Protein AF-A0A849RZU2-F1 (afdb_monomer)

Secondary structure (DSSP, 8-state):
-------------TT-TTHHHHHHHHHHHHHHTTS-TT-HHHHHHHHHHHHHHHHHHHHHHH-

pLDDT: mean 75.66, std 16.34, range [39.72, 93.25]

Solvent-accessible surface area (backbone atoms only — not comparable to full-atom values): 3940 Å² total; per-residue (Å²): 141,77,86,76,80,84,84,82,84,81,93,80,78,97,84,52,77,60,64,55,52,18,52,54,43,14,52,50,46,36,58,75,62,66,65,55,84,91,42,63,66,58,28,38,52,53,19,42,52,50,52,52,48,50,52,53,53,50,55,68,71,78,108

Foldseek 3Di:
DDPDDPDDDDDDDPDCVLQVQLVVQLVVVCVVVVVDPPCSVVSSVVSNVVSVVVVVVVVVVVD

Mean predicted aligned error: 9.93 Å

Sequence (63 aa):
MSKQQKTTATPSVTGDSTVDEIRELAYQLYCEGGYQNGRDLEYWLQAEQQVSARKKAHLRRVA

Nearest PDB structures (foldseek):
  8ssg-assembly1_A-2  TM=4.850E-01  e=8.181E+00  Hydrogenobacter thermophilus TK-6

Structure (mmCIF, N/CA/C/O backbone):
data_AF-A0A849RZU2-F1
#
_entry.id   AF-A0A849RZU2-F1
#
loop_
_atom_site.group_PDB
_atom_site.id
_atom_site.type_symbol
_atom_site.label_atom_id
_atom_site.label_alt_id
_atom_site.label_comp_id
_atom_site.label_asym_id
_atom_site.label_entity_id
_atom_site.label_seq_id
_atom_site.pdbx_PDB_ins_code
_atom_site.Cartn_x
_atom_site.Cartn_y
_atom_site.Cartn_z
_atom_site.occupancy
_atom_site.B_iso_or_equiv
_atom_site.auth_seq_id
_atom_site.auth_comp_id
_atom_site.auth_asym_id
_atom_site.auth_atom_id
_atom_site.pdbx_PDB_model_num
ATOM 1 N N . MET A 1 1 ? -14.319 -19.629 15.022 1.00 39.72 1 MET A N 1
ATOM 2 C CA . MET A 1 1 ? -13.080 -19.053 14.455 1.00 39.72 1 MET A CA 1
ATOM 3 C C . MET A 1 1 ? -13.233 -19.008 12.943 1.00 39.72 1 MET A C 1
ATOM 5 O O . MET A 1 1 ? -12.966 -20.006 12.297 1.00 39.72 1 MET A O 1
ATOM 9 N N . SER A 1 2 ? -13.704 -17.893 12.384 1.00 46.59 2 SER A N 1
ATOM 10 C CA . SER A 1 2 ? -13.879 -17.767 10.929 1.00 46.59 2 SER A CA 1
ATOM 11 C C . SER A 1 2 ? -13.420 -16.380 10.507 1.00 46.59 2 SER A C 1
ATOM 13 O O . SER A 1 2 ? -14.220 -15.461 10.364 1.00 46.59 2 SER A O 1
ATOM 15 N N . LYS A 1 3 ? -12.098 -16.215 10.397 1.00 45.88 3 LYS A N 1
ATOM 16 C CA . LYS A 1 3 ? -11.494 -15.034 9.781 1.00 45.88 3 LYS A CA 1
ATOM 17 C C . LYS A 1 3 ? -11.858 -15.099 8.300 1.00 45.88 3 LYS A C 1
ATOM 19 O O . LYS A 1 3 ? -11.303 -15.910 7.563 1.00 45.88 3 LYS A O 1
ATOM 24 N N . GLN A 1 4 ? -12.895 -14.354 7.927 1.00 47.38 4 GLN A N 1
ATOM 25 C CA . GLN A 1 4 ? -13.399 -14.315 6.566 1.00 47.38 4 GLN A CA 1
ATOM 26 C C . GLN A 1 4 ? -12.302 -13.828 5.628 1.00 47.38 4 GLN A C 1
ATOM 28 O O . GLN A 1 4 ? -11.675 -12.789 5.821 1.00 47.38 4 GLN A O 1
ATOM 33 N N . GLN A 1 5 ? -12.100 -14.674 4.633 1.00 51.09 5 GLN A N 1
ATOM 34 C CA . GLN A 1 5 ? -11.343 -14.473 3.422 1.00 51.09 5 GLN A CA 1
ATOM 35 C C . GLN A 1 5 ? -11.906 -13.244 2.703 1.00 51.09 5 GLN A C 1
ATOM 37 O O . GLN A 1 5 ? -13.104 -13.189 2.428 1.00 51.09 5 GLN A O 1
ATOM 42 N N . LYS A 1 6 ? -11.050 -12.271 2.388 1.00 45.50 6 LYS A N 1
ATOM 43 C CA . LYS A 1 6 ? -11.363 -11.218 1.421 1.00 45.50 6 LYS A CA 1
ATOM 44 C C . LYS A 1 6 ? -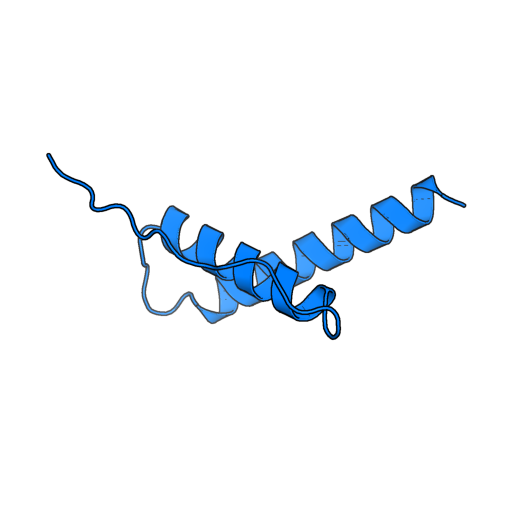10.587 -11.520 0.145 1.00 45.50 6 LYS A C 1
ATOM 46 O O . LYS A 1 6 ? -9.558 -10.931 -0.157 1.00 45.50 6 LYS A O 1
ATOM 51 N N . THR A 1 7 ? -11.058 -12.544 -0.553 1.00 56.53 7 THR A N 1
ATOM 52 C CA . THR A 1 7 ? -10.761 -12.784 -1.961 1.00 56.53 7 THR A CA 1
ATOM 53 C C . THR A 1 7 ? -11.500 -11.733 -2.784 1.00 56.53 7 THR A C 1
ATOM 55 O O . THR A 1 7 ? -12.715 -11.639 -2.670 1.00 56.53 7 THR A O 1
ATOM 58 N N . THR A 1 8 ? -10.753 -10.933 -3.552 1.00 51.50 8 THR A N 1
ATOM 59 C CA . THR A 1 8 ? -10.958 -10.598 -4.982 1.00 51.50 8 THR A CA 1
ATOM 60 C C . THR A 1 8 ? -10.220 -9.297 -5.319 1.00 51.50 8 THR A C 1
ATOM 62 O O . THR A 1 8 ? -10.779 -8.208 -5.196 1.00 51.50 8 THR A O 1
ATOM 65 N N . ALA A 1 9 ? -8.984 -9.408 -5.801 1.00 53.41 9 ALA A N 1
ATOM 66 C CA . ALA A 1 9 ? -8.441 -8.461 -6.769 1.00 53.41 9 ALA A CA 1
ATOM 67 C C . ALA A 1 9 ? -7.974 -9.293 -7.968 1.00 53.41 9 ALA A C 1
ATOM 69 O O . ALA A 1 9 ? -7.007 -10.043 -7.907 1.00 53.41 9 ALA A O 1
ATOM 70 N N . THR A 1 10 ? -8.798 -9.270 -9.006 1.00 49.09 10 THR A N 1
ATOM 71 C CA . THR A 1 10 ? -8.558 -9.834 -10.334 1.00 49.09 10 THR A CA 1
ATOM 72 C C . THR A 1 10 ? -7.375 -9.122 -11.003 1.00 49.09 10 THR A C 1
ATOM 74 O O . THR A 1 10 ? -7.455 -7.901 -11.156 1.00 49.09 10 THR A O 1
ATOM 77 N N . PRO A 1 11 ? -6.327 -9.842 -11.447 1.00 60.66 11 PRO A N 1
ATOM 78 C CA . PRO A 1 11 ? -5.175 -9.249 -12.114 1.00 60.66 11 PRO A CA 1
ATOM 79 C C . PRO A 1 11 ? -5.408 -9.206 -13.628 1.00 60.66 11 PRO A C 1
ATOM 81 O O . PRO A 1 11 ? -5.131 -10.173 -14.333 1.00 60.66 11 PRO A O 1
ATOM 84 N N . SER A 1 12 ? -5.944 -8.101 -14.145 1.00 50.66 12 SER A N 1
ATOM 85 C CA . SER A 1 12 ? -5.927 -7.818 -15.589 1.00 50.66 12 SER A CA 1
ATOM 86 C C . SER A 1 12 ? -6.479 -6.423 -15.879 1.00 50.66 12 SER A C 1
ATOM 88 O O . SER A 1 12 ? -7.684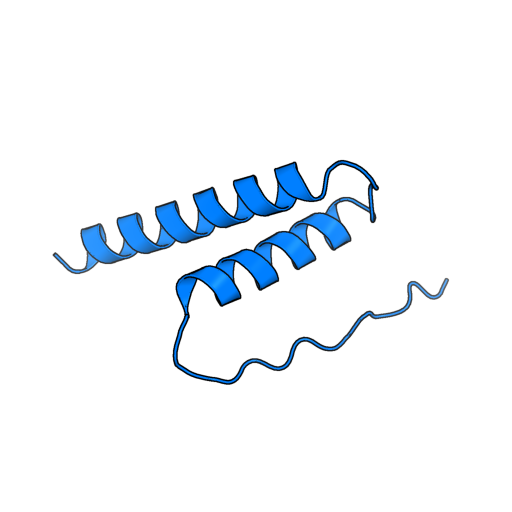 -6.231 -15.766 1.00 50.66 12 SER A O 1
ATOM 90 N N . VAL A 1 13 ? -5.627 -5.467 -16.266 1.00 47.22 13 VAL A N 1
ATOM 91 C CA . VAL A 1 13 ? -5.541 -4.929 -17.641 1.00 47.22 13 VAL A CA 1
ATOM 92 C C . VAL A 1 13 ? -4.257 -4.094 -17.753 1.00 47.22 13 VAL A C 1
ATOM 94 O O . VAL A 1 13 ? -4.046 -3.105 -17.059 1.00 47.22 13 VAL A O 1
ATOM 97 N N . THR A 1 14 ? -3.397 -4.544 -18.658 1.00 54.06 14 THR A N 1
ATOM 98 C CA . THR A 1 14 ? -2.198 -3.911 -19.206 1.00 54.06 14 THR A CA 1
ATOM 99 C C . THR A 1 14 ? -2.401 -2.415 -19.484 1.00 54.06 14 THR A C 1
ATOM 101 O O . THR A 1 14 ? -3.164 -2.055 -20.375 1.00 54.06 14 THR A O 1
ATOM 104 N N . GLY A 1 15 ? -1.706 -1.544 -18.747 1.00 51.16 15 GLY A N 1
ATOM 105 C CA . GLY A 1 15 ? -1.695 -0.101 -19.021 1.00 51.16 15 GLY A CA 1
ATOM 106 C C . GLY A 1 15 ? -0.974 0.741 -17.967 1.00 51.16 15 GLY A C 1
ATOM 107 O O . GLY A 1 15 ? -0.255 1.663 -18.329 1.00 51.16 15 GLY A O 1
ATOM 108 N N . ASP A 1 16 ? -1.069 0.362 -16.688 1.00 54.50 16 ASP A N 1
ATOM 109 C CA . ASP A 1 16 ? -0.527 1.142 -15.560 1.00 54.50 16 ASP A CA 1
ATOM 110 C C . ASP A 1 16 ? 0.145 0.241 -14.497 1.00 54.50 16 ASP A C 1
ATOM 112 O O . ASP A 1 16 ? -0.109 0.311 -13.294 1.00 54.50 16 ASP A O 1
ATOM 116 N N . SER A 1 17 ? 1.016 -0.671 -14.949 1.00 72.56 17 SER A N 1
ATOM 117 C CA . SER A 1 17 ? 1.579 -1.780 -14.152 1.00 72.56 17 SER A CA 1
ATOM 118 C C . SER A 1 17 ? 2.368 -1.377 -12.900 1.00 72.56 17 SER A C 1
ATOM 120 O O . SER A 1 17 ? 2.762 -2.240 -12.128 1.00 72.56 17 SER A O 1
ATOM 122 N N . THR A 1 18 ? 2.671 -0.095 -12.694 1.00 80.62 18 THR A N 1
ATOM 123 C CA . THR A 1 18 ? 3.304 0.365 -11.450 1.00 80.62 18 THR A CA 1
ATOM 124 C C . THR A 1 18 ? 2.267 0.746 -10.414 1.00 80.62 18 THR A C 1
ATOM 126 O O . THR A 1 18 ? 2.371 0.285 -9.286 1.00 80.62 18 THR A O 1
ATOM 129 N N . VAL A 1 19 ? 1.267 1.546 -10.782 1.00 83.88 19 VAL A N 1
ATOM 130 C CA . VAL A 1 19 ? 0.241 2.005 -9.840 1.00 83.88 19 VAL A CA 1
ATOM 131 C C . VAL A 1 19 ? -0.618 0.836 -9.363 1.00 83.88 19 VAL A C 1
ATOM 133 O O . VAL A 1 19 ? -0.950 0.771 -8.181 1.00 83.88 19 VAL A O 1
ATOM 136 N N . ASP A 1 20 ? -0.916 -0.122 -10.244 1.00 85.06 20 ASP A N 1
ATOM 137 C CA . ASP A 1 20 ? -1.674 -1.319 -9.865 1.00 85.06 20 ASP A CA 1
ATOM 138 C C . ASP A 1 20 ? -0.880 -2.213 -8.891 1.00 85.06 20 ASP A C 1
ATOM 140 O O . ASP A 1 20 ? -1.406 -2.608 -7.855 1.00 85.06 20 ASP A O 1
ATOM 144 N N . GLU A 1 21 ? 0.426 -2.400 -9.122 1.00 86.81 21 GLU A N 1
ATOM 145 C CA . GLU A 1 21 ? 1.306 -3.160 -8.215 1.00 86.81 21 GLU A CA 1
ATOM 146 C C . GLU A 1 21 ? 1.433 -2.470 -6.840 1.00 86.81 21 GLU A C 1
ATOM 148 O O . GLU A 1 21 ? 1.451 -3.129 -5.799 1.00 86.81 21 GLU A O 1
ATOM 153 N N . ILE A 1 22 ? 1.468 -1.131 -6.818 1.00 90.06 22 ILE A N 1
ATOM 154 C CA . ILE A 1 22 ? 1.475 -0.336 -5.580 1.00 90.06 22 ILE A CA 1
ATOM 155 C C . ILE A 1 22 ? 0.158 -0.507 -4.830 1.00 90.06 22 ILE A C 1
ATOM 157 O O . ILE A 1 22 ? 0.165 -0.755 -3.627 1.00 90.06 22 ILE A O 1
ATOM 161 N N . ARG A 1 23 ? -0.973 -0.412 -5.530 1.00 88.25 23 ARG A N 1
ATOM 162 C CA . ARG A 1 23 ? -2.307 -0.612 -4.961 1.00 88.25 23 ARG A CA 1
ATOM 163 C C . ARG A 1 23 ? -2.448 -1.992 -4.330 1.00 8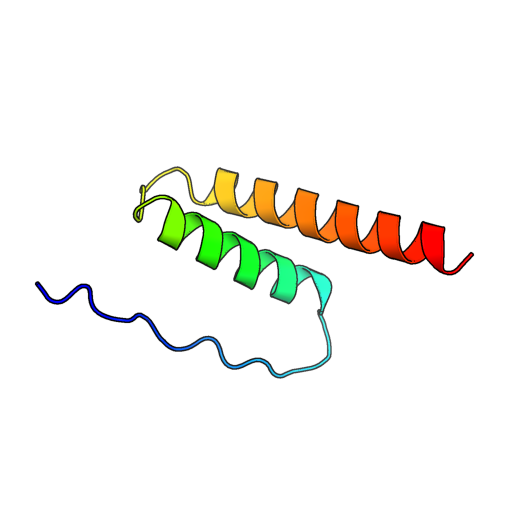8.25 23 ARG A C 1
ATOM 165 O O . ARG A 1 23 ? -2.943 -2.090 -3.208 1.00 88.25 23 ARG A O 1
ATOM 172 N N . GLU A 1 24 ? -2.060 -3.045 -5.045 1.00 88.75 24 GLU A N 1
ATOM 173 C CA . GLU A 1 24 ? -2.153 -4.419 -4.547 1.00 88.75 24 GLU A CA 1
ATOM 174 C C . GLU A 1 24 ? -1.316 -4.597 -3.280 1.00 88.75 24 GLU A C 1
ATOM 176 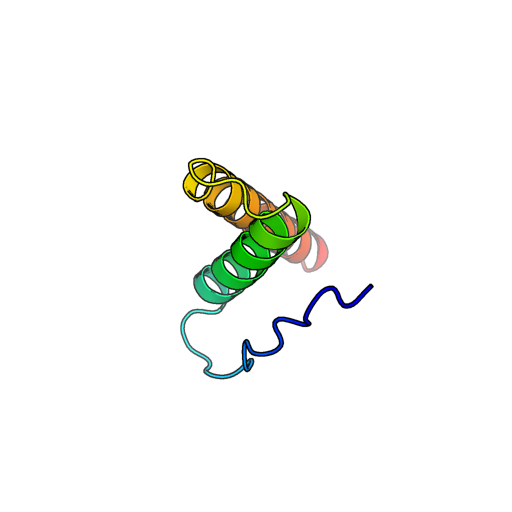O O . GLU A 1 24 ? -1.814 -5.084 -2.261 1.00 88.75 24 GLU A O 1
ATOM 181 N N . LEU A 1 25 ? -0.075 -4.110 -3.305 1.00 90.94 25 LEU A N 1
ATOM 182 C CA . LEU A 1 25 ? 0.832 -4.213 -2.172 1.00 90.94 25 LEU A CA 1
ATOM 183 C C . LEU A 1 25 ? 0.351 -3.374 -0.975 1.00 90.94 25 LEU A C 1
ATOM 185 O O . LEU A 1 25 ? 0.386 -3.846 0.159 1.00 90.94 25 LEU A O 1
ATOM 189 N N . ALA A 1 26 ? -0.173 -2.169 -1.209 1.00 90.44 26 ALA A N 1
ATOM 190 C CA . ALA A 1 26 ? -0.755 -1.321 -0.168 1.00 90.44 26 ALA A CA 1
ATOM 191 C C . ALA A 1 26 ? -1.963 -1.995 0.492 1.00 90.44 26 ALA A C 1
ATOM 193 O O . ALA A 1 26 ? -2.108 -1.976 1.716 1.00 90.44 26 ALA A O 1
ATOM 194 N N . TYR A 1 27 ? -2.812 -2.638 -0.312 1.00 87.69 27 TYR A N 1
ATOM 195 C CA . TYR A 1 27 ? -3.972 -3.371 0.179 1.00 87.69 27 TYR A CA 1
ATOM 196 C C . TYR A 1 27 ? -3.577 -4.592 1.021 1.00 87.69 27 TYR A C 1
ATOM 198 O O . TYR A 1 27 ? -4.171 -4.826 2.078 1.00 87.69 27 TYR A O 1
ATOM 206 N N . GLN A 1 28 ? -2.553 -5.342 0.601 1.00 88.56 28 GLN A N 1
ATOM 207 C CA . GLN A 1 28 ? -2.002 -6.440 1.398 1.00 88.56 28 GLN A CA 1
ATOM 208 C C . GLN A 1 28 ? -1.446 -5.943 2.734 1.00 88.56 28 GLN A C 1
ATOM 210 O O . GLN A 1 28 ? -1.801 -6.494 3.775 1.00 88.56 28 GLN A O 1
ATOM 215 N N . LEU A 1 29 ? -0.659 -4.864 2.720 1.00 88.00 29 LEU A N 1
ATOM 216 C CA . LEU A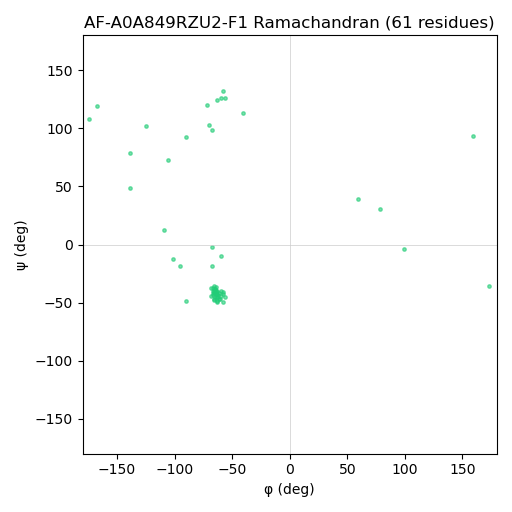 1 29 ? -0.100 -4.251 3.926 1.00 88.00 29 LEU A CA 1
ATOM 217 C C . LEU A 1 29 ? -1.189 -3.772 4.895 1.00 88.00 29 LEU A C 1
ATOM 219 O O . LEU A 1 29 ? -1.075 -3.981 6.101 1.00 88.00 29 LEU A O 1
ATOM 223 N N . TYR A 1 30 ? -2.271 -3.187 4.379 1.00 86.12 30 TYR A N 1
ATOM 224 C CA . TYR A 1 30 ? -3.426 -2.786 5.182 1.00 86.12 30 TYR A CA 1
ATOM 225 C C . TYR A 1 30 ? -4.145 -3.990 5.818 1.00 86.12 30 TYR A C 1
ATOM 227 O O . TYR A 1 30 ? -4.539 -3.941 6.988 1.00 86.12 30 TYR A O 1
ATOM 235 N N . CYS A 1 31 ? -4.278 -5.095 5.078 1.00 86.06 31 CYS A N 1
ATOM 236 C CA . CYS A 1 31 ? -4.866 -6.331 5.597 1.00 86.06 31 CYS A CA 1
ATOM 237 C C . CYS A 1 31 ? -3.971 -7.002 6.654 1.00 86.06 31 CYS A C 1
ATOM 239 O O . CYS A 1 31 ? -4.475 -7.4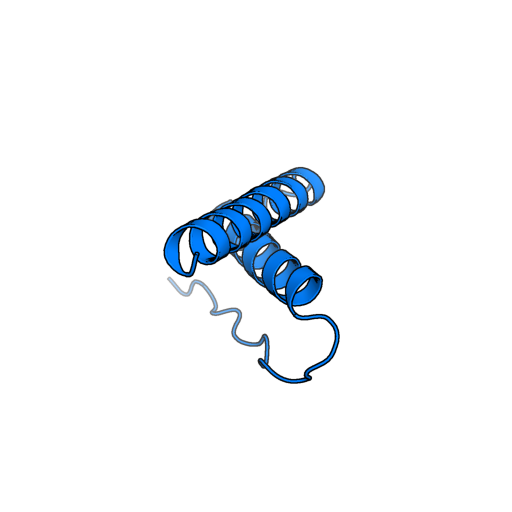20 7.697 1.00 86.06 31 CYS A O 1
ATOM 241 N N . GLU A 1 32 ? -2.656 -7.086 6.420 1.00 83.50 32 GLU A N 1
ATOM 242 C CA . GLU A 1 32 ? -1.681 -7.625 7.383 1.00 83.50 32 GLU A CA 1
ATOM 243 C C . GLU A 1 32 ? -1.559 -6.751 8.633 1.00 83.50 32 GLU A C 1
ATOM 245 O O . GLU A 1 32 ? -1.448 -7.265 9.746 1.00 83.50 32 GLU A O 1
ATOM 250 N N . GLY A 1 33 ? -1.663 -5.432 8.463 1.00 80.75 33 GLY A N 1
ATOM 251 C CA . GLY A 1 33 ? -1.678 -4.450 9.542 1.00 80.75 33 GLY A CA 1
ATOM 252 C C . GLY A 1 33 ? -2.919 -4.508 10.434 1.00 80.75 33 GLY A C 1
ATOM 253 O O . GLY A 1 33 ? -3.009 -3.752 11.395 1.00 80.75 33 GLY A O 1
ATOM 254 N N . GLY A 1 34 ? -3.880 -5.391 10.148 1.00 83.50 34 GLY A N 1
ATOM 255 C CA . GLY A 1 34 ? -5.075 -5.566 10.968 1.00 83.50 34 GLY A CA 1
ATOM 256 C C . GLY A 1 34 ? -6.138 -4.496 10.738 1.00 83.50 34 GLY A C 1
ATOM 257 O O . GLY A 1 34 ? -6.888 -4.193 11.663 1.00 83.50 34 GLY A O 1
ATOM 258 N N . TYR A 1 35 ? -6.226 -3.949 9.520 1.00 77.88 35 TYR A N 1
ATOM 259 C CA . TYR A 1 35 ? -7.236 -2.956 9.132 1.00 77.88 35 TYR A CA 1
ATOM 260 C C . TYR A 1 35 ? -7.177 -1.681 9.982 1.00 77.88 35 TYR A C 1
ATOM 262 O O . TYR A 1 35 ? -8.203 -1.116 10.367 1.00 77.88 35 TYR A O 1
ATOM 270 N N . GLN A 1 36 ? -5.967 -1.225 10.312 1.00 76.31 36 GLN A N 1
ATOM 271 C CA . GLN A 1 36 ? -5.798 -0.005 11.091 1.00 76.31 36 GLN A CA 1
ATOM 272 C C . GLN A 1 36 ? -6.169 1.226 10.264 1.00 76.31 36 GLN A C 1
ATOM 274 O O . GLN A 1 36 ? -5.400 1.696 9.427 1.00 76.31 36 GLN A O 1
ATOM 279 N N . ASN A 1 37 ? -7.361 1.753 10.539 1.00 69.38 37 ASN A N 1
ATOM 280 C CA . ASN A 1 37 ? -7.846 3.012 9.991 1.00 69.38 37 ASN A CA 1
ATOM 281 C C . ASN A 1 37 ? -6.899 4.170 10.345 1.00 69.38 37 ASN A C 1
ATOM 283 O O . ASN A 1 37 ? -6.524 4.331 11.508 1.00 69.38 37 ASN A O 1
ATOM 287 N N . GLY A 1 38 ? -6.543 4.985 9.348 1.00 80.00 38 GLY A N 1
ATOM 288 C CA . GLY A 1 38 ? -5.666 6.149 9.506 1.00 80.00 38 GLY A CA 1
ATOM 289 C C . GLY A 1 38 ? -4.211 5.910 9.097 1.00 80.00 38 GLY A C 1
ATOM 290 O O . GLY A 1 38 ? -3.424 6.853 9.100 1.00 80.00 38 GLY A O 1
ATOM 291 N N . ARG A 1 39 ? -3.847 4.676 8.720 1.00 82.62 39 ARG A N 1
ATOM 292 C CA . ARG A 1 39 ? -2.524 4.334 8.160 1.00 82.62 39 ARG A CA 1
ATOM 293 C C . ARG A 1 39 ? -2.561 3.988 6.677 1.00 82.62 39 ARG A C 1
ATOM 295 O O . ARG A 1 39 ? -1.583 3.515 6.114 1.00 82.62 39 ARG A O 1
ATOM 302 N N . ASP A 1 40 ? -3.677 4.274 6.026 1.00 82.56 40 ASP A N 1
ATOM 303 C CA . ASP A 1 40 ? -3.946 3.968 4.621 1.00 82.56 40 ASP A CA 1
ATOM 304 C C . ASP A 1 40 ? -2.888 4.617 3.706 1.00 82.56 40 ASP A C 1
ATOM 306 O O . ASP A 1 40 ? -2.338 3.972 2.813 1.00 82.56 40 ASP A O 1
ATOM 310 N N . LEU A 1 41 ? -2.529 5.873 4.002 1.00 86.44 41 LEU A N 1
ATOM 311 C CA . LEU A 1 41 ? -1.467 6.612 3.313 1.00 86.44 41 LEU A CA 1
ATOM 312 C C . LEU A 1 41 ? -0.069 6.051 3.597 1.00 86.44 41 LEU A C 1
ATOM 314 O O . LEU A 1 41 ? 0.760 6.012 2.691 1.00 86.44 41 LEU A O 1
ATOM 318 N N . GLU A 1 42 ? 0.199 5.595 4.825 1.00 89.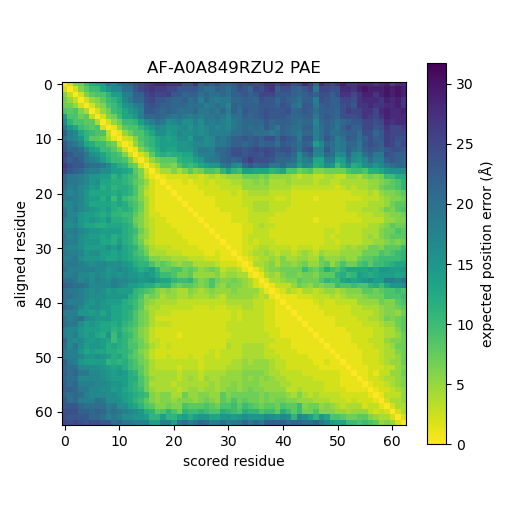75 42 GLU A N 1
ATOM 319 C CA . GLU A 1 42 ? 1.487 4.977 5.165 1.00 89.75 42 GLU A CA 1
ATOM 320 C C . GLU A 1 42 ? 1.673 3.652 4.423 1.00 89.75 42 GLU A C 1
ATOM 322 O O . GLU A 1 42 ? 2.737 3.402 3.858 1.00 89.75 42 GLU A O 1
ATOM 327 N N . TYR A 1 43 ? 0.625 2.825 4.360 1.00 88.06 43 TYR A N 1
ATOM 328 C CA . TYR A 1 43 ? 0.651 1.569 3.613 1.00 88.06 43 TYR A CA 1
ATOM 329 C C . TYR A 1 43 ? 0.810 1.801 2.109 1.00 88.06 43 TYR A C 1
ATOM 331 O O . TYR A 1 43 ? 1.564 1.072 1.463 1.00 88.06 43 TYR A O 1
ATOM 339 N N . TRP A 1 44 ? 0.175 2.841 1.562 1.00 88.94 44 TRP A N 1
ATOM 340 C CA . TRP A 1 44 ? 0.374 3.247 0.171 1.00 88.94 44 TRP A CA 1
ATOM 341 C C . TRP A 1 44 ? 1.816 3.689 -0.105 1.00 88.94 44 TRP A C 1
ATOM 343 O O . TRP A 1 44 ? 2.445 3.203 -1.045 1.00 88.94 44 TRP A O 1
ATOM 353 N N . LEU A 1 45 ? 2.376 4.560 0.738 1.00 91.81 45 LEU A N 1
ATOM 354 C CA . LEU A 1 45 ? 3.744 5.055 0.578 1.00 91.81 45 LEU A CA 1
ATOM 355 C C . LEU A 1 45 ? 4.780 3.928 0.715 1.00 91.81 45 LEU A C 1
ATOM 357 O O . LEU A 1 45 ? 5.737 3.846 -0.058 1.00 91.81 45 LEU A O 1
ATOM 361 N N . GLN A 1 46 ? 4.568 3.016 1.667 1.00 91.69 46 GLN A N 1
ATOM 362 C CA . GLN A 1 46 ? 5.416 1.840 1.849 1.00 91.69 46 GLN A CA 1
ATOM 363 C C . GLN A 1 46 ? 5.361 0.913 0.629 1.00 91.69 46 GLN A C 1
ATOM 365 O O . GLN A 1 46 ? 6.390 0.374 0.210 1.00 91.69 46 GLN A O 1
ATOM 370 N N . ALA A 1 47 ? 4.178 0.736 0.040 1.00 93.25 47 ALA A N 1
ATOM 371 C CA . ALA A 1 47 ? 4.015 -0.046 -1.173 1.00 93.25 47 ALA A CA 1
ATOM 372 C C . ALA A 1 47 ? 4.733 0.588 -2.374 1.00 93.25 47 ALA A C 1
ATOM 374 O O . ALA A 1 47 ? 5.483 -0.093 -3.075 1.00 93.25 47 ALA A O 1
ATOM 375 N N . GLU A 1 48 ? 4.587 1.900 -2.567 1.00 92.94 48 GLU A N 1
ATOM 376 C CA . GLU A 1 48 ? 5.287 2.649 -3.616 1.00 92.94 48 GLU A CA 1
ATOM 377 C C . GLU A 1 48 ? 6.802 2.482 -3.527 1.00 92.94 48 GLU A C 1
ATOM 379 O O . GLU A 1 48 ? 7.473 2.206 -4.530 1.00 92.94 48 GLU A O 1
ATOM 384 N N . GLN A 1 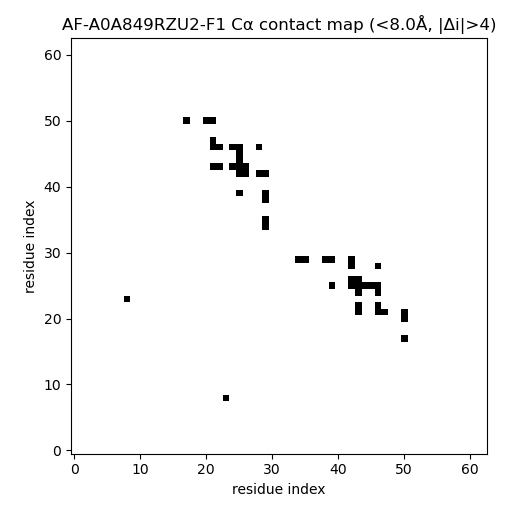49 ? 7.343 2.597 -2.316 1.00 92.81 49 GLN A N 1
ATOM 385 C CA . GLN A 1 49 ? 8.774 2.485 -2.092 1.00 92.81 49 GLN A CA 1
ATOM 386 C C . GLN A 1 49 ? 9.292 1.073 -2.389 1.00 92.81 49 GLN A C 1
ATOM 388 O O . GLN A 1 49 ? 10.339 0.928 -3.025 1.00 92.81 49 GLN A O 1
ATOM 393 N N . GLN A 1 50 ? 8.540 0.034 -2.012 1.00 91.38 50 GLN A N 1
ATOM 394 C CA . GLN A 1 50 ? 8.881 -1.354 -2.326 1.00 91.38 50 GLN A CA 1
ATOM 395 C C . GLN A 1 50 ? 8.831 -1.649 -3.830 1.00 91.38 50 GLN A C 1
ATOM 397 O O . GLN A 1 50 ? 9.792 -2.202 -4.372 1.00 91.38 50 GLN A O 1
ATOM 402 N N . VAL A 1 51 ? 7.764 -1.243 -4.526 1.00 89.38 51 VAL A N 1
ATOM 403 C CA . VAL A 1 51 ? 7.633 -1.446 -5.980 1.00 89.38 51 VAL A CA 1
ATOM 404 C C . VAL A 1 51 ? 8.740 -0.697 -6.725 1.00 89.38 51 VAL A C 1
ATOM 406 O O . VAL A 1 51 ? 9.402 -1.258 -7.604 1.00 89.38 51 VAL A O 1
ATOM 409 N N . SER A 1 52 ? 9.022 0.544 -6.328 1.00 88.19 52 SER A N 1
ATOM 410 C CA . SER A 1 52 ? 10.107 1.347 -6.900 1.00 88.19 52 SER A CA 1
ATOM 411 C C . SER A 1 52 ? 11.482 0.720 -6.658 1.00 88.19 52 SER A C 1
ATOM 413 O O . SER A 1 52 ? 12.310 0.668 -7.572 1.00 88.19 52 SER A O 1
ATOM 415 N N . ALA A 1 53 ? 11.740 0.207 -5.452 1.00 90.12 53 ALA A N 1
ATOM 416 C CA . ALA A 1 53 ? 12.984 -0.485 -5.125 1.00 90.12 53 ALA A CA 1
ATOM 417 C C . ALA A 1 53 ? 13.145 -1.775 -5.940 1.00 90.12 53 ALA A C 1
ATOM 419 O O . ALA A 1 53 ? 14.222 -2.022 -6.486 1.00 90.12 53 ALA A O 1
ATOM 420 N N . ARG A 1 54 ? 12.073 -2.561 -6.091 1.00 86.94 54 ARG A N 1
ATOM 421 C CA . ARG A 1 54 ? 12.052 -3.794 -6.887 1.00 86.94 54 ARG A CA 1
ATOM 422 C C . ARG A 1 54 ? 12.325 -3.522 -8.364 1.00 86.94 54 ARG A C 1
ATOM 424 O O . ARG A 1 54 ? 13.166 -4.198 -8.953 1.00 86.94 54 ARG A O 1
ATOM 431 N N . LYS A 1 55 ? 11.692 -2.497 -8.945 1.00 84.75 55 LYS A N 1
ATOM 432 C CA . LYS A 1 55 ? 11.941 -2.064 -10.331 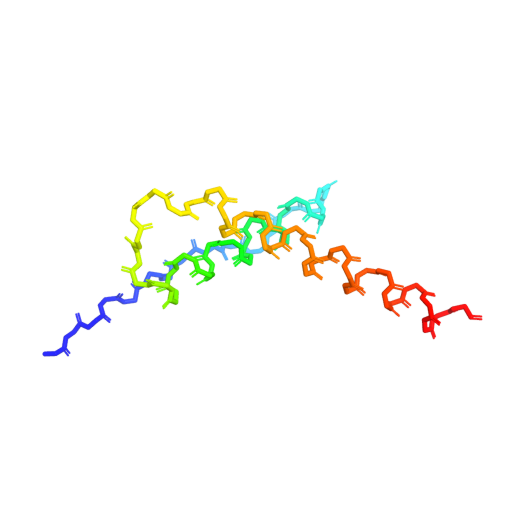1.00 84.75 55 LYS A CA 1
ATOM 433 C C . LYS A 1 55 ? 13.378 -1.577 -10.527 1.00 84.75 55 LYS A C 1
ATOM 435 O O . LYS A 1 55 ? 14.042 -2.007 -11.468 1.00 84.75 55 LYS A O 1
ATOM 440 N N . LYS A 1 56 ? 13.903 -0.756 -9.610 1.00 85.19 56 LYS A N 1
ATOM 441 C CA . LYS A 1 56 ? 15.316 -0.330 -9.631 1.00 85.19 56 LYS A CA 1
ATOM 442 C C . LYS A 1 56 ? 16.273 -1.519 -9.527 1.00 85.19 56 LYS A C 1
ATOM 444 O O . LYS A 1 56 ? 17.247 -1.581 -10.270 1.00 85.19 56 LYS A O 1
ATOM 449 N N . ALA A 1 57 ? 16.010 -2.466 -8.629 1.00 85.00 57 ALA A N 1
ATOM 450 C CA . ALA A 1 57 ? 16.828 -3.666 -8.473 1.00 85.00 57 ALA A CA 1
ATOM 451 C C . ALA A 1 57 ? 16.778 -4.564 -9.716 1.00 85.00 57 ALA A C 1
ATOM 453 O O . ALA A 1 57 ? 17.805 -5.116 -10.102 1.00 85.00 57 ALA A O 1
ATOM 454 N N . HIS A 1 58 ? 15.611 -4.679 -10.354 1.00 81.25 58 HIS A N 1
ATOM 455 C CA . HIS A 1 58 ? 15.449 -5.414 -11.602 1.00 81.25 58 HIS A CA 1
ATOM 456 C C . HIS A 1 58 ? 16.268 -4.777 -12.730 1.00 81.25 58 HIS A C 1
ATOM 458 O O . HIS A 1 58 ? 17.080 -5.459 -13.342 1.00 81.25 58 HIS A O 1
ATOM 464 N N . LEU A 1 59 ? 16.158 -3.461 -12.927 1.00 80.94 59 LEU A N 1
ATOM 465 C CA . LEU A 1 59 ? 16.944 -2.732 -13.929 1.00 80.94 59 LEU A CA 1
ATOM 466 C C . LEU A 1 59 ? 18.456 -2.894 -13.721 1.00 80.94 59 LEU A C 1
ATOM 468 O O . LEU A 1 59 ? 19.186 -3.118 -14.678 1.00 80.94 59 LEU A O 1
ATOM 472 N N . ARG A 1 60 ? 18.927 -2.859 -12.469 1.00 76.31 60 ARG A N 1
ATOM 473 C CA . ARG A 1 60 ? 20.347 -3.067 -12.127 1.00 76.31 60 ARG A CA 1
ATOM 474 C C . ARG A 1 60 ? 20.861 -4.483 -12.387 1.00 76.31 60 ARG A C 1
ATOM 476 O O . ARG A 1 60 ? 22.066 -4.682 -12.362 1.00 76.31 60 ARG A O 1
ATOM 483 N N . ARG A 1 61 ? 19.971 -5.466 -12.522 1.00 73.69 61 ARG A N 1
ATOM 484 C CA . ARG A 1 61 ? 20.321 -6.875 -12.747 1.00 73.69 61 ARG A CA 1
ATOM 485 C C . ARG A 1 61 ? 20.317 -7.267 -14.221 1.00 73.69 61 ARG A C 1
ATOM 487 O O . ARG A 1 61 ? 20.845 -8.321 -14.550 1.00 73.69 61 ARG A O 1
ATOM 494 N N . VAL A 1 62 ? 19.657 -6.470 -15.059 1.00 69.44 62 VAL A N 1
ATOM 495 C CA . VAL A 1 62 ? 19.487 -6.718 -16.498 1.00 69.44 62 VAL A CA 1
ATOM 496 C C . VAL A 1 62 ? 20.453 -5.857 -17.333 1.00 69.44 62 VAL A C 1
ATOM 498 O O . VAL A 1 62 ? 20.623 -6.121 -18.519 1.00 69.44 62 VAL A O 1
ATOM 501 N N . ALA A 1 63 ? 21.095 -4.861 -16.712 1.00 53.22 63 ALA A N 1
ATOM 502 C CA . ALA A 1 63 ? 22.201 -4.073 -17.263 1.00 53.22 63 ALA A CA 1
ATOM 503 C C . ALA A 1 63 ? 23.558 -4.690 -16.898 1.00 53.22 63 ALA A C 1
ATOM 505 O O . ALA A 1 63 ? 24.473 -4.606 -17.744 1.00 53.22 63 ALA A O 1
#

Radius of gyration: 14.02 Å; Cα contacts (8 Å, |Δi|>4): 26; chains: 1; bounding box: 36×26×34 Å